Protein AF-A0A6A0H188-F1 (afdb_monomer_lite)

Structure (mmCIF, N/CA/C/O backbone):
data_AF-A0A6A0H188-F1
#
_entry.id   AF-A0A6A0H188-F1
#
loop_
_atom_site.group_PDB
_atom_site.id
_atom_site.type_symbol
_atom_site.label_atom_id
_atom_site.label_alt_id
_atom_site.label_comp_id
_atom_site.label_asym_id
_atom_site.label_entity_id
_atom_site.label_seq_id
_atom_site.pdbx_PDB_ins_code
_atom_site.Cartn_x
_atom_site.Cartn_y
_atom_site.Cartn_z
_atom_site.occupancy
_atom_site.B_iso_or_equiv
_atom_site.auth_seq_id
_atom_site.auth_comp_id
_atom_site.auth_asym_id
_atom_site.auth_atom_id
_atom_site.pdbx_PDB_model_num
ATOM 1 N N . MET A 1 1 ? 10.029 6.859 -14.073 1.00 52.19 1 MET A N 1
ATOM 2 C CA . MET A 1 1 ? 8.707 6.775 -13.417 1.00 52.19 1 MET A CA 1
ATOM 3 C C . MET A 1 1 ? 8.901 6.961 -11.925 1.00 52.19 1 MET A C 1
ATOM 5 O O . MET A 1 1 ? 9.721 6.252 -11.356 1.00 52.19 1 MET A O 1
ATOM 9 N N . SER A 1 2 ? 8.216 7.919 -11.303 1.00 72.25 2 SER A N 1
ATOM 10 C CA . SER A 1 2 ? 8.172 8.051 -9.844 1.00 72.25 2 SER A CA 1
ATOM 11 C C . SER A 1 2 ? 6.962 7.281 -9.308 1.00 72.25 2 SER A C 1
ATOM 13 O O . SER A 1 2 ? 5.828 7.544 -9.700 1.00 72.25 2 SER A O 1
ATOM 15 N N . GLY A 1 3 ? 7.205 6.299 -8.442 1.00 85.00 3 GLY A N 1
ATOM 16 C CA . GLY A 1 3 ? 6.160 5.666 -7.634 1.00 85.00 3 GLY A CA 1
ATOM 17 C C . GLY A 1 3 ? 5.985 6.407 -6.308 1.00 85.00 3 GLY A C 1
ATOM 18 O O . GLY A 1 3 ? 6.904 7.088 -5.854 1.00 85.00 3 GLY A O 1
ATOM 19 N N . HIS A 1 4 ? 4.821 6.269 -5.681 1.00 91.75 4 HIS A N 1
ATOM 20 C CA . HIS A 1 4 ? 4.542 6.792 -4.344 1.00 91.75 4 HIS A CA 1
ATOM 21 C C . HIS A 1 4 ? 3.684 5.784 -3.562 1.00 91.75 4 HIS A C 1
ATOM 23 O O . HIS A 1 4 ? 2.988 4.977 -4.183 1.00 91.75 4 HIS A O 1
ATOM 29 N N . PRO A 1 5 ? 3.748 5.777 -2.218 1.00 94.12 5 PRO A N 1
ATOM 30 C CA . PRO A 1 5 ? 2.883 4.928 -1.409 1.00 94.12 5 PRO A CA 1
ATOM 31 C C . PRO A 1 5 ? 1.424 5.381 -1.528 1.00 94.12 5 PRO A C 1
ATOM 33 O O . PRO A 1 5 ? 1.134 6.570 -1.407 1.00 94.12 5 PRO A O 1
ATOM 36 N N . VAL A 1 6 ? 0.518 4.422 -1.715 1.00 95.81 6 VAL A N 1
ATOM 37 C CA . VAL A 1 6 ? -0.933 4.641 -1.742 1.00 95.81 6 VAL A CA 1
ATOM 38 C C . VAL A 1 6 ? -1.532 3.956 -0.510 1.00 95.81 6 VAL A C 1
ATOM 40 O O . VAL A 1 6 ? -1.507 2.724 -0.439 1.00 95.81 6 VAL A O 1
ATOM 43 N N . PRO A 1 7 ? -2.005 4.708 0.498 1.00 95.75 7 PRO A N 1
ATOM 44 C CA . PRO A 1 7 ? -2.736 4.131 1.618 1.00 95.75 7 PRO A CA 1
ATOM 45 C C . PRO A 1 7 ? -4.066 3.562 1.117 1.00 95.75 7 PRO A C 1
ATOM 47 O O . PRO A 1 7 ? -4.867 4.298 0.560 1.00 95.75 7 PRO A O 1
ATOM 50 N N . ILE A 1 8 ? -4.284 2.261 1.308 1.00 96.75 8 ILE A N 1
ATOM 51 C CA . ILE A 1 8 ? -5.548 1.589 0.948 1.00 96.75 8 ILE A CA 1
ATOM 52 C C . ILE A 1 8 ? -6.339 1.138 2.175 1.00 96.75 8 ILE A C 1
ATOM 54 O O . ILE A 1 8 ? -7.518 0.855 2.072 1.00 96.75 8 ILE A O 1
ATOM 58 N N . VAL A 1 9 ? -5.706 1.076 3.347 1.00 96.50 9 VAL A N 1
ATOM 59 C CA . VAL A 1 9 ? -6.394 0.86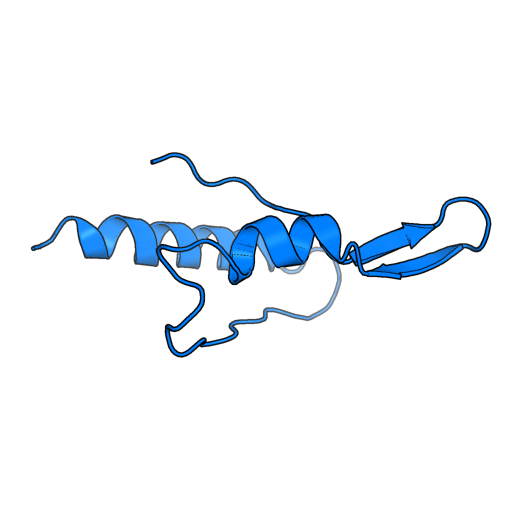4 4.623 1.00 96.50 9 VAL A CA 1
ATOM 60 C C . VAL A 1 9 ? -6.210 2.128 5.439 1.00 96.50 9 VAL A C 1
ATOM 62 O O . VAL A 1 9 ? -5.078 2.522 5.736 1.00 96.50 9 VAL A O 1
ATOM 65 N N . VAL A 1 10 ? -7.319 2.768 5.777 1.00 95.75 10 VAL A N 1
ATOM 66 C CA . VAL A 1 10 ? -7.358 4.041 6.492 1.00 95.75 10 VAL A CA 1
ATOM 67 C C . VAL A 1 10 ? -8.084 3.857 7.815 1.00 95.75 10 VAL A C 1
ATOM 69 O O . VAL A 1 10 ? -8.958 3.007 7.947 1.00 95.75 10 VAL A O 1
ATOM 72 N N . GLN A 1 11 ? -7.693 4.624 8.828 1.00 96.12 11 GLN A N 1
ATOM 73 C CA . GLN A 1 11 ? -8.413 4.631 10.094 1.00 96.12 11 GLN A CA 1
ATOM 74 C C . GLN A 1 11 ? -9.487 5.715 10.041 1.00 96.12 11 GLN A C 1
ATOM 76 O O . GLN A 1 11 ? -9.164 6.898 9.886 1.00 96.12 11 GLN A O 1
ATOM 81 N N . ASN A 1 12 ? -10.745 5.320 10.207 1.00 94.31 12 ASN A N 1
ATOM 82 C CA . ASN A 1 12 ? -11.843 6.254 10.379 1.00 94.31 12 ASN A CA 1
ATOM 83 C C . ASN A 1 12 ? -11.623 7.044 11.679 1.00 94.31 12 ASN A C 1
ATOM 85 O O . ASN A 1 12 ? -11.402 6.478 12.750 1.00 94.31 12 ASN A O 1
ATOM 89 N N . LYS A 1 13 ? -11.640 8.377 11.593 1.00 92.75 13 LYS A N 1
ATOM 90 C CA . LYS A 1 13 ? -11.327 9.250 12.736 1.00 92.75 13 LYS A CA 1
ATOM 91 C C . LYS A 1 13 ? -12.426 9.267 13.798 1.00 92.75 13 LYS A C 1
ATOM 93 O O . LYS A 1 13 ? -12.125 9.546 14.957 1.00 92.75 13 LYS A O 1
ATOM 98 N N . GLU A 1 14 ? -13.666 8.993 13.408 1.00 94.62 14 GLU A N 1
ATOM 99 C CA . GLU A 1 14 ? -14.836 9.031 14.283 1.00 94.62 14 GLU A CA 1
ATOM 100 C C . GLU A 1 14 ? -15.054 7.677 14.955 1.00 94.62 14 GLU A C 1
ATOM 102 O O . GLU A 1 14 ? -15.090 7.591 16.183 1.00 94.62 14 GLU A O 1
ATOM 107 N N . THR A 1 15 ? -15.126 6.608 14.162 1.00 95.00 15 THR A N 1
ATOM 108 C CA . THR A 1 15 ? -15.399 5.251 14.663 1.00 95.00 15 THR A CA 1
ATOM 109 C C . THR A 1 15 ? -14.144 4.555 15.190 1.00 95.00 15 THR A C 1
ATOM 111 O O . THR A 1 15 ? -14.247 3.605 15.963 1.00 95.00 15 THR A O 1
ATOM 114 N N . ARG A 1 16 ? -12.946 5.043 14.820 1.00 93.25 16 ARG A N 1
ATOM 115 C CA . ARG A 1 16 ? -11.629 4.410 15.053 1.00 93.25 16 ARG A CA 1
ATOM 116 C C . ARG A 1 16 ? -11.450 3.055 14.369 1.00 93.25 16 ARG A C 1
ATOM 118 O O . ARG A 1 16 ? -10.418 2.414 14.585 1.00 93.25 16 ARG A O 1
ATOM 125 N N . GLU A 1 17 ? -12.411 2.644 13.550 1.00 96.50 17 GLU A N 1
ATOM 126 C CA . GLU A 1 17 ? -12.361 1.411 12.775 1.00 96.50 17 GLU A CA 1
ATOM 127 C C . GLU A 1 17 ? -11.422 1.558 11.574 1.00 96.50 17 GLU A C 1
ATOM 129 O O . GLU A 1 17 ? -11.109 2.665 11.127 1.00 96.50 17 GLU A O 1
ATOM 134 N N . PHE A 1 18 ? -10.930 0.426 11.075 1.00 96.88 18 PHE A N 1
ATOM 135 C CA . PHE A 1 18 ? -10.156 0.390 9.841 1.00 96.88 18 PHE A CA 1
ATOM 136 C C . PHE A 1 18 ? -11.095 0.166 8.663 1.00 96.88 18 PHE A C 1
ATOM 138 O O . PHE A 1 18 ? -11.866 -0.790 8.658 1.00 96.88 18 PHE A O 1
ATOM 145 N N . GLU A 1 19 ? -10.975 1.019 7.655 1.00 97.12 19 GLU A N 1
ATOM 146 C CA . GLU A 1 19 ? -11.774 0.981 6.438 1.00 97.12 19 GLU A CA 1
ATOM 147 C C . GLU A 1 19 ? -10.871 0.797 5.219 1.00 97.12 19 GLU A C 1
ATOM 149 O O . GLU A 1 19 ? -9.708 1.220 5.202 1.00 97.12 19 GLU A O 1
ATOM 154 N N . LEU A 1 20 ? -11.417 0.139 4.200 1.00 97.12 20 LEU A N 1
ATOM 155 C CA . LEU A 1 20 ? -10.778 -0.014 2.902 1.00 97.12 20 LEU A CA 1
ATOM 156 C C . LEU A 1 20 ? -11.110 1.204 2.037 1.00 97.12 20 LEU A C 1
ATOM 158 O O . LEU A 1 20 ? -12.276 1.493 1.786 1.00 97.12 20 LEU A O 1
ATOM 162 N N . ASP A 1 21 ? -10.082 1.875 1.532 1.00 97.19 21 ASP A N 1
ATOM 163 C CA . ASP A 1 21 ? -10.222 2.861 0.466 1.00 97.19 21 ASP A CA 1
ATOM 164 C C . ASP A 1 21 ? -10.288 2.125 -0.882 1.00 97.19 21 ASP A C 1
ATOM 166 O O . ASP A 1 21 ? -9.272 1.829 -1.524 1.00 97.19 21 ASP A O 1
ATOM 170 N N . GLU A 1 22 ? -11.509 1.749 -1.271 1.00 97.00 22 GLU A N 1
ATOM 171 C CA . GLU A 1 22 ? -11.761 1.016 -2.513 1.00 97.00 22 GLU A CA 1
ATOM 172 C C . GLU A 1 22 ? -11.352 1.819 -3.750 1.00 97.00 22 GLU A C 1
ATOM 174 O O . GLU A 1 22 ? -10.796 1.249 -4.689 1.00 97.00 22 GLU A O 1
ATOM 179 N N . GLU A 1 23 ? -11.570 3.135 -3.753 1.00 97.19 23 GLU A N 1
ATOM 180 C CA . GLU A 1 23 ? -11.222 4.003 -4.880 1.00 97.19 23 GLU A CA 1
ATOM 181 C C . GLU A 1 23 ? -9.702 4.064 -5.077 1.00 97.19 23 GLU A C 1
ATOM 183 O O . GLU A 1 23 ? -9.208 3.870 -6.194 1.00 97.19 23 GLU A O 1
ATOM 188 N N . ALA A 1 24 ? -8.938 4.228 -3.992 1.00 97.12 24 ALA A N 1
ATOM 189 C CA . ALA A 1 24 ? -7.479 4.195 -4.045 1.00 97.12 24 ALA A CA 1
ATOM 190 C C . ALA A 1 24 ? -6.951 2.838 -4.533 1.00 97.12 24 ALA A C 1
ATOM 192 O O . ALA A 1 24 ? -6.044 2.785 -5.371 1.00 97.12 24 ALA A O 1
ATOM 193 N N . LEU A 1 25 ? -7.528 1.730 -4.055 1.00 96.44 25 LEU A N 1
ATOM 194 C CA . LEU A 1 25 ? -7.118 0.389 -4.473 1.00 96.44 25 LEU A CA 1
ATOM 195 C C . LEU A 1 25 ? -7.433 0.125 -5.954 1.00 96.44 25 LEU A C 1
ATOM 197 O O . LEU A 1 25 ? -6.571 -0.364 -6.695 1.00 96.44 25 LEU A O 1
ATOM 201 N N . ARG A 1 26 ? -8.640 0.489 -6.409 1.00 96.56 26 ARG A N 1
ATOM 202 C CA . ARG A 1 26 ? -9.065 0.375 -7.815 1.00 96.56 26 ARG A CA 1
ATOM 203 C C . ARG A 1 26 ? -8.161 1.197 -8.731 1.00 96.56 26 ARG A C 1
ATOM 205 O O . ARG A 1 26 ? -7.728 0.683 -9.762 1.00 96.56 26 ARG A O 1
ATOM 212 N N . GLY A 1 27 ? -7.800 2.416 -8.325 1.00 95.50 27 GLY A N 1
ATOM 213 C CA . GLY A 1 27 ? -6.896 3.297 -9.069 1.00 95.50 27 GLY A CA 1
ATOM 214 C C . GLY A 1 27 ? -5.483 2.736 -9.278 1.00 95.50 27 GLY A C 1
ATOM 215 O O . GLY A 1 27 ? -4.777 3.181 -10.183 1.00 95.50 27 GLY A O 1
ATOM 216 N N . VAL A 1 28 ? -5.064 1.740 -8.488 1.00 94.31 28 VAL A N 1
ATOM 217 C CA . VAL A 1 28 ? -3.774 1.052 -8.652 1.00 94.31 28 VAL A CA 1
ATOM 218 C C . VAL A 1 28 ? -3.923 -0.243 -9.448 1.00 94.31 28 VAL A C 1
ATOM 220 O O . VAL A 1 28 ? -3.184 -0.435 -10.421 1.00 94.31 28 VAL A O 1
ATOM 223 N N . LEU A 1 29 ? -4.846 -1.120 -9.034 1.00 95.75 29 LEU A N 1
ATOM 224 C CA . LEU A 1 29 ? -4.945 -2.495 -9.537 1.00 95.75 29 LEU A CA 1
ATOM 225 C C . LEU A 1 29 ? -5.763 -2.635 -10.822 1.00 95.75 29 LEU A C 1
ATOM 227 O O . LEU A 1 29 ? -5.472 -3.536 -11.595 1.00 95.75 29 LEU A O 1
ATOM 231 N N . LEU A 1 30 ? -6.743 -1.764 -11.083 1.00 95.88 30 LEU A N 1
ATOM 232 C CA . LEU A 1 30 ? -7.631 -1.871 -12.253 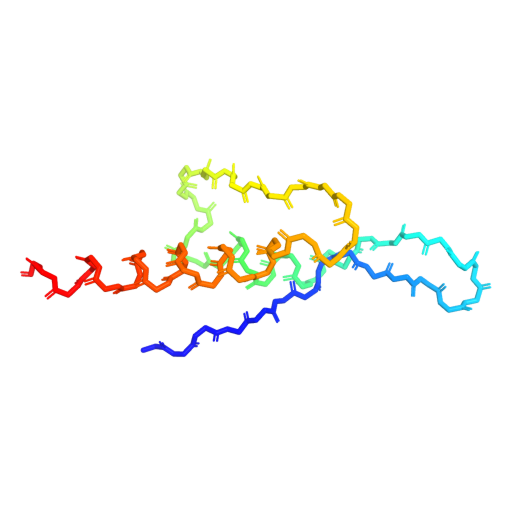1.00 95.88 30 LEU A CA 1
ATOM 233 C C . LEU A 1 30 ? -7.221 -0.963 -13.417 1.00 95.88 30 LEU A C 1
ATOM 235 O O . LEU A 1 30 ? -8.012 -0.714 -14.327 1.00 95.88 30 LEU A O 1
ATOM 239 N N . ARG A 1 31 ? -5.992 -0.438 -13.406 1.00 94.88 31 ARG A N 1
ATOM 240 C CA . ARG A 1 31 ? -5.506 0.374 -14.525 1.00 94.88 31 ARG A CA 1
ATOM 241 C C . ARG A 1 31 ? -5.375 -0.482 -15.791 1.00 94.88 31 ARG A C 1
ATOM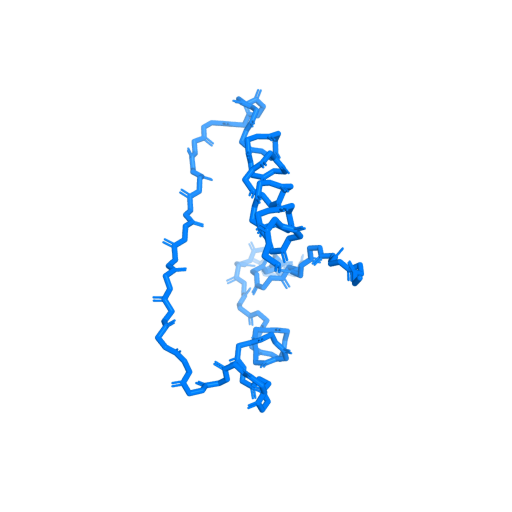 243 O O . ARG A 1 31 ? -4.923 -1.626 -15.677 1.00 94.88 31 ARG A O 1
ATOM 250 N N . PRO A 1 32 ? -5.691 0.055 -16.986 1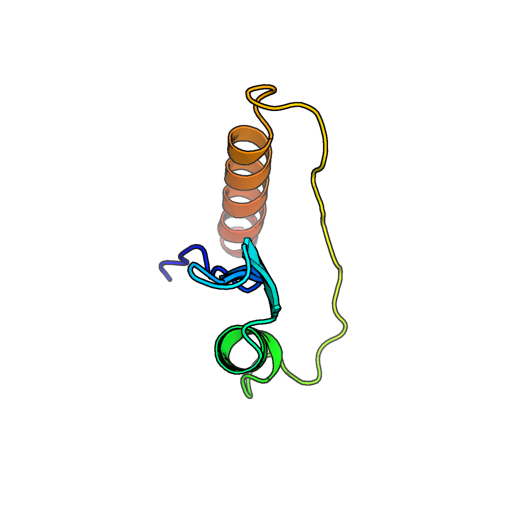.00 95.62 32 PRO A N 1
ATOM 251 C CA . PRO A 1 32 ? -5.685 -0.717 -18.231 1.00 95.62 32 PRO A CA 1
ATOM 252 C C . PRO A 1 32 ? -4.367 -1.450 -18.514 1.00 95.62 32 PRO A C 1
ATOM 254 O O . PRO A 1 32 ? -4.361 -2.509 -19.129 1.00 95.62 32 PRO A O 1
ATOM 257 N N . GLU A 1 33 ? -3.234 -0.922 -18.048 1.00 94.00 33 GLU A N 1
ATOM 258 C CA . GLU A 1 33 ? -1.916 -1.504 -18.308 1.00 94.00 33 GLU A CA 1
ATOM 259 C C . GLU A 1 33 ? -1.600 -2.728 -17.432 1.00 94.00 33 GLU A C 1
ATOM 261 O O . GLU A 1 33 ? -0.621 -3.435 -17.704 1.00 94.00 33 GLU A O 1
ATOM 266 N N . VAL A 1 34 ? -2.358 -2.965 -16.353 1.00 93.94 34 VAL A N 1
ATOM 267 C CA . VAL A 1 34 ? -2.071 -4.017 -15.357 1.00 93.94 34 VAL A CA 1
ATOM 268 C C . VAL A 1 34 ? -3.282 -4.831 -14.892 1.00 93.94 34 VAL A C 1
ATOM 270 O O . VAL A 1 34 ? -3.062 -5.884 -14.304 1.00 93.94 34 VAL A O 1
ATOM 273 N N . GLY A 1 35 ? -4.517 -4.400 -15.170 1.00 95.38 35 GLY A N 1
ATOM 274 C CA . GLY A 1 35 ? -5.744 -4.982 -14.605 1.00 95.38 35 GLY A CA 1
ATOM 275 C C . GLY A 1 35 ? -5.954 -6.473 -14.867 1.00 95.38 35 GLY A C 1
ATOM 276 O O . GLY A 1 35 ? -6.441 -7.179 -13.990 1.00 95.38 35 GLY A O 1
ATOM 277 N N . ASP A 1 36 ? -5.515 -6.964 -16.026 1.00 96.44 36 ASP A N 1
ATOM 278 C CA . ASP A 1 36 ? -5.671 -8.373 -16.417 1.00 96.44 36 ASP A CA 1
ATOM 279 C C . ASP A 1 36 ? -4.414 -9.223 -16.160 1.00 96.44 36 ASP A C 1
ATOM 281 O O . ASP A 1 36 ? -4.330 -10.380 -16.577 1.00 96.44 36 ASP A O 1
ATOM 285 N N . LYS A 1 37 ? -3.390 -8.659 -15.509 1.00 96.12 37 LYS A N 1
ATOM 286 C CA . LYS A 1 37 ? -2.135 -9.373 -15.245 1.00 96.12 37 LYS A CA 1
ATOM 287 C C . LYS A 1 37 ? -2.231 -10.184 -13.948 1.00 96.12 37 LYS A C 1
ATOM 289 O O . LYS A 1 37 ? -2.827 -9.717 -12.978 1.00 96.12 37 LYS A O 1
ATOM 294 N N . PRO A 1 38 ? -1.597 -11.370 -13.876 1.00 95.38 38 PRO A N 1
ATOM 295 C CA . PRO A 1 38 ? -1.495 -12.108 -12.622 1.00 95.38 38 PRO A CA 1
ATOM 296 C C . PRO A 1 38 ? -0.772 -11.270 -11.559 1.00 95.38 38 PRO A C 1
ATOM 298 O O . PRO A 1 38 ? 0.221 -10.597 -11.844 1.00 95.38 38 PRO A O 1
ATOM 301 N N . VAL A 1 39 ? -1.266 -11.334 -10.323 1.00 94.56 39 VAL A N 1
ATOM 302 C CA . VAL A 1 39 ? -0.782 -10.518 -9.203 1.00 94.56 39 VAL A CA 1
ATOM 303 C C . VAL A 1 39 ? -0.002 -11.383 -8.214 1.00 94.56 39 VAL A C 1
ATOM 305 O O . VAL A 1 39 ? -0.476 -12.431 -7.782 1.00 94.56 39 VAL A O 1
ATOM 308 N N . CYS A 1 40 ? 1.179 -10.912 -7.809 1.00 94.19 40 CYS A N 1
ATOM 309 C CA . CYS A 1 40 ? 1.926 -11.440 -6.669 1.00 94.19 40 CYS A CA 1
ATOM 310 C C . CYS A 1 40 ? 1.844 -10.439 -5.511 1.00 94.19 40 CYS A C 1
ATOM 312 O O . CYS A 1 40 ? 2.206 -9.272 -5.672 1.00 94.19 40 CYS A O 1
ATOM 314 N N . VAL A 1 41 ? 1.371 -10.886 -4.346 1.00 94.31 41 VAL A N 1
ATOM 315 C CA . VAL A 1 41 ? 1.262 -10.047 -3.147 1.00 94.31 41 VAL A CA 1
ATOM 316 C C . VAL A 1 41 ? 2.465 -10.295 -2.244 1.00 94.31 41 VAL A C 1
ATOM 318 O O . VAL A 1 41 ? 2.655 -11.398 -1.737 1.00 94.31 41 VAL A O 1
ATOM 321 N N . VAL A 1 42 ? 3.260 -9.251 -2.009 1.00 93.94 42 VAL A N 1
ATOM 322 C CA . VAL A 1 42 ? 4.393 -9.274 -1.076 1.00 93.94 42 VAL A CA 1
ATOM 323 C C . VAL A 1 42 ? 4.047 -8.415 0.135 1.00 93.94 42 VAL A C 1
ATOM 325 O O . VAL A 1 42 ? 3.820 -7.214 0.001 1.00 93.94 42 VAL A O 1
ATOM 328 N N . ALA A 1 43 ? 4.023 -9.020 1.322 1.00 94.38 43 ALA A N 1
ATOM 329 C CA . ALA A 1 43 ? 3.699 -8.339 2.572 1.00 94.38 43 ALA A CA 1
ATOM 330 C C . ALA A 1 43 ? 4.816 -8.516 3.610 1.00 94.38 43 ALA A C 1
ATOM 332 O O . ALA A 1 43 ? 5.383 -9.597 3.756 1.00 94.38 43 ALA A O 1
ATOM 333 N N . VAL A 1 44 ? 5.110 -7.450 4.360 1.00 94.62 44 VAL A N 1
ATOM 334 C CA . VAL A 1 44 ? 6.070 -7.459 5.474 1.00 94.62 44 VAL A CA 1
ATOM 335 C C . VAL A 1 44 ? 5.346 -7.009 6.742 1.00 94.62 44 VAL A C 1
ATOM 337 O O . VAL A 1 44 ? 4.967 -5.844 6.866 1.00 94.62 44 VAL A O 1
ATOM 340 N N . ALA A 1 45 ? 5.175 -7.921 7.698 1.00 93.94 45 ALA A N 1
ATOM 341 C CA . ALA A 1 45 ? 4.497 -7.681 8.974 1.00 93.94 45 ALA A CA 1
ATOM 342 C C . ALA A 1 45 ? 5.441 -7.903 10.171 1.00 93.94 45 ALA A C 1
ATOM 344 O O . ALA A 1 45 ? 6.501 -8.510 10.037 1.00 93.94 45 ALA A O 1
ATOM 345 N N . GLY A 1 46 ? 5.084 -7.370 11.344 1.00 94.12 46 GLY A N 1
ATOM 346 C CA . GLY A 1 46 ? 5.865 -7.513 12.581 1.00 94.12 46 GLY A CA 1
ATOM 347 C C . GLY A 1 46 ? 5.857 -6.266 13.472 1.00 94.12 46 GLY A C 1
ATOM 348 O O . GLY A 1 46 ? 5.280 -5.233 13.118 1.00 94.12 46 GLY A O 1
ATOM 349 N N . ALA A 1 47 ? 6.538 -6.345 14.619 1.00 95.56 47 ALA A N 1
ATOM 350 C CA . ALA A 1 47 ? 6.531 -5.321 15.672 1.00 95.56 47 ALA A CA 1
ATOM 351 C C . ALA A 1 47 ? 6.920 -3.907 15.191 1.00 95.56 47 ALA A C 1
ATOM 353 O O . ALA A 1 47 ? 7.627 -3.732 14.198 1.00 95.56 47 ALA A O 1
ATOM 354 N N . PHE A 1 48 ? 6.443 -2.863 15.872 1.00 93.06 48 PHE A N 1
ATOM 355 C CA . PHE A 1 48 ? 6.739 -1.471 15.510 1.00 93.06 48 PHE A CA 1
ATOM 356 C C . PHE A 1 48 ? 8.249 -1.169 15.625 1.00 93.06 48 PHE A C 1
ATOM 358 O O . PHE A 1 48 ? 8.917 -1.665 16.524 1.00 93.06 48 PHE A O 1
ATOM 365 N N . ARG A 1 49 ? 8.794 -0.362 14.698 1.00 91.88 49 ARG A N 1
ATOM 366 C CA . ARG A 1 49 ? 10.225 0.035 14.613 1.00 91.88 49 ARG A CA 1
ATOM 367 C C . ARG A 1 49 ? 11.257 -1.079 14.356 1.00 91.88 49 ARG A C 1
ATOM 369 O O . ARG A 1 49 ? 12.440 -0.859 14.570 1.00 91.88 49 ARG A O 1
ATOM 376 N N . THR A 1 50 ? 10.861 -2.210 13.774 1.00 95.25 50 THR A N 1
ATOM 377 C CA . THR A 1 50 ? 11.787 -3.289 13.359 1.00 95.25 50 THR A CA 1
ATOM 378 C C . THR A 1 50 ? 12.323 -3.173 11.921 1.00 95.25 50 THR A C 1
ATOM 380 O O . THR A 1 50 ? 12.778 -4.153 11.345 1.00 95.25 50 THR A O 1
ATOM 383 N N . GLY A 1 51 ? 12.246 -1.996 11.291 1.00 95.81 51 GLY A N 1
ATOM 384 C CA . GLY A 1 51 ? 12.807 -1.787 9.944 1.00 95.81 51 GLY A CA 1
ATOM 385 C C . GLY A 1 51 ? 11.957 -2.302 8.770 1.00 95.81 51 GLY A C 1
ATOM 386 O O . GLY A 1 51 ? 12.437 -2.344 7.643 1.00 95.81 51 GLY A O 1
ATOM 387 N N . LYS A 1 52 ? 10.677 -2.632 8.982 1.00 97.19 52 LYS A N 1
ATOM 388 C CA . LYS A 1 52 ? 9.773 -3.117 7.913 1.00 97.19 52 LYS A CA 1
ATOM 389 C C . LYS A 1 52 ? 9.713 -2.195 6.685 1.00 97.19 52 LYS A C 1
ATOM 391 O O . LYS A 1 52 ? 9.913 -2.651 5.565 1.00 97.19 52 LYS A O 1
ATOM 396 N N . SER A 1 53 ? 9.503 -0.890 6.886 1.00 94.25 53 SER A N 1
ATOM 397 C CA . SER A 1 53 ? 9.475 0.091 5.788 1.00 94.25 53 SER A CA 1
ATOM 398 C C . SER A 1 53 ? 10.830 0.226 5.087 1.00 94.25 53 SER A C 1
ATOM 400 O O . SER A 1 53 ? 10.876 0.473 3.887 1.00 94.25 53 SER A O 1
ATOM 402 N N . PHE A 1 54 ? 11.936 0.035 5.815 1.00 95.38 54 PHE A N 1
ATOM 403 C CA . PHE A 1 54 ? 13.276 0.038 5.228 1.00 95.38 54 PHE A CA 1
ATOM 404 C C . PHE A 1 54 ? 13.454 -1.136 4.256 1.00 95.38 54 PHE A C 1
ATOM 406 O O . PHE A 1 54 ? 13.880 -0.923 3.123 1.00 95.38 54 PHE A O 1
ATOM 413 N N . LEU A 1 55 ? 13.051 -2.346 4.662 1.00 95.19 55 LEU A N 1
ATOM 414 C CA . LEU A 1 55 ? 13.093 -3.529 3.800 1.00 95.19 55 LEU A CA 1
ATOM 415 C C . LEU A 1 55 ? 12.201 -3.368 2.559 1.00 95.19 55 LEU A C 1
ATOM 417 O O . LEU A 1 55 ? 12.653 -3.624 1.447 1.00 95.19 55 LEU A O 1
ATOM 421 N N . LEU A 1 56 ? 10.963 -2.886 2.722 1.00 94.50 56 LEU A N 1
ATOM 422 C CA . LEU A 1 56 ? 10.060 -2.632 1.590 1.00 94.50 56 LEU A CA 1
ATOM 423 C C . LEU A 1 56 ? 10.646 -1.618 0.597 1.00 94.50 56 LEU A C 1
ATOM 425 O O . LEU A 1 56 ? 10.611 -1.848 -0.610 1.00 94.50 56 LEU A O 1
ATOM 429 N N . ASN A 1 57 ? 11.257 -0.535 1.088 1.00 92.44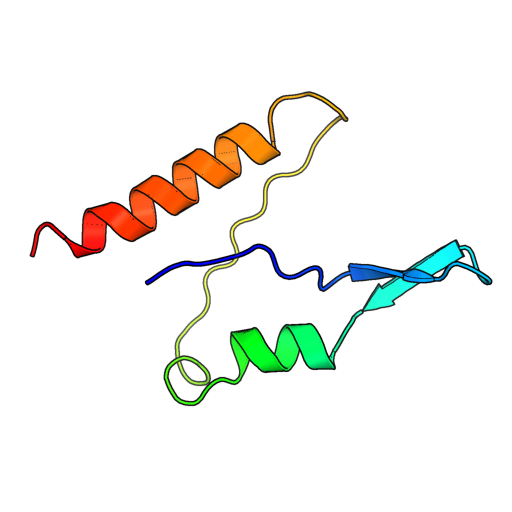 57 ASN A N 1
ATOM 430 C CA . ASN A 1 57 ? 11.935 0.438 0.228 1.00 92.44 57 ASN A CA 1
ATOM 431 C C . ASN A 1 57 ? 13.104 -0.186 -0.552 1.00 92.44 57 ASN A C 1
ATOM 433 O O . ASN A 1 57 ? 13.373 0.229 -1.679 1.00 92.44 57 ASN A O 1
ATOM 437 N N . PHE A 1 58 ? 13.803 -1.166 0.025 1.00 92.69 58 PHE A N 1
ATOM 438 C CA . PHE A 1 58 ? 14.859 -1.901 -0.672 1.00 92.69 58 PHE A CA 1
ATOM 439 C C . PHE A 1 58 ? 14.293 -2.781 -1.797 1.00 92.69 58 PHE A C 1
ATOM 441 O O . PHE A 1 58 ? 14.796 -2.727 -2.917 1.00 92.69 58 PHE A O 1
ATOM 448 N N . LEU A 1 59 ? 13.203 -3.511 -1.536 1.00 92.81 59 LEU A N 1
ATOM 449 C CA . LEU A 1 59 ? 12.527 -4.342 -2.540 1.00 92.81 59 LEU A CA 1
ATOM 450 C C . LEU A 1 59 ? 12.005 -3.516 -3.725 1.00 92.81 59 LEU A C 1
ATOM 452 O O . LEU A 1 59 ? 12.208 -3.897 -4.873 1.00 92.81 59 LEU A O 1
ATOM 456 N N . VAL A 1 60 ? 11.402 -2.349 -3.473 1.00 90.31 60 VAL A N 1
ATOM 457 C CA . VAL A 1 60 ? 10.940 -1.455 -4.551 1.00 90.31 60 VAL A CA 1
ATOM 458 C C . VAL A 1 60 ? 12.111 -0.985 -5.418 1.00 90.31 60 VAL A C 1
ATOM 460 O O . VAL A 1 60 ? 12.009 -1.004 -6.643 1.00 90.31 60 VAL A O 1
ATOM 463 N N . LYS A 1 61 ? 13.241 -0.597 -4.808 1.00 89.94 61 LYS A N 1
ATOM 464 C CA . LYS A 1 61 ? 14.449 -0.205 -5.555 1.00 89.94 61 LYS A CA 1
ATOM 465 C C . LYS A 1 61 ? 14.972 -1.345 -6.422 1.00 89.94 61 LYS A C 1
ATOM 467 O O . LYS A 1 61 ? 15.355 -1.094 -7.560 1.00 89.94 61 LYS A O 1
ATOM 472 N N . TYR A 1 62 ? 14.970 -2.568 -5.898 1.00 90.50 62 TYR A N 1
ATOM 473 C CA . TYR A 1 62 ? 15.357 -3.756 -6.650 1.00 90.50 62 TYR A CA 1
ATOM 474 C C . TYR A 1 62 ? 14.457 -3.949 -7.882 1.00 90.50 62 TYR A C 1
ATOM 476 O O . TYR A 1 62 ? 14.954 -3.931 -9.004 1.00 90.50 62 TYR A O 1
ATOM 484 N N . CYS A 1 63 ? 13.133 -3.985 -7.700 1.00 88.19 63 CYS A N 1
ATOM 485 C CA . CYS A 1 63 ? 12.177 -4.177 -8.797 1.00 88.19 63 CYS A CA 1
ATOM 486 C C . CYS A 1 63 ? 12.238 -3.078 -9.871 1.00 88.19 63 CYS A C 1
ATOM 488 O O . CYS A 1 63 ? 12.042 -3.359 -11.048 1.00 88.19 63 CYS A O 1
ATOM 490 N N . VAL A 1 64 ? 12.495 -1.823 -9.487 1.00 84.88 64 VAL A N 1
ATOM 491 C CA . VAL A 1 64 ? 12.612 -0.708 -10.444 1.00 84.88 64 VAL A CA 1
ATOM 492 C C . VAL A 1 64 ? 13.938 -0.753 -11.211 1.00 84.88 64 VAL A C 1
ATOM 494 O O . VAL A 1 64 ? 13.972 -0.385 -12.385 1.00 84.88 64 VAL A O 1
ATOM 497 N N . ASN A 1 65 ? 15.026 -1.183 -10.569 1.00 77.19 65 ASN A N 1
ATOM 498 C CA . ASN A 1 65 ? 16.353 -1.204 -11.186 1.00 77.19 65 ASN A CA 1
ATOM 499 C C . ASN A 1 65 ? 16.577 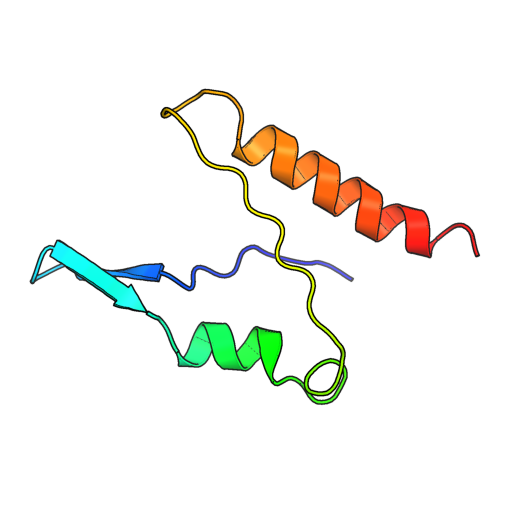-2.420 -12.095 1.00 77.19 65 ASN A C 1
ATOM 501 O O . ASN A 1 65 ? 17.251 -2.275 -13.109 1.00 77.19 65 ASN A O 1
ATOM 505 N N . GLU A 1 66 ? 15.993 -3.579 -11.786 1.00 59.16 66 GLU A N 1
ATOM 506 C CA . GLU A 1 66 ? 16.074 -4.775 -12.645 1.00 59.16 66 GLU A CA 1
ATOM 507 C C . GLU A 1 66 ? 15.460 -4.531 -14.038 1.00 59.16 66 GLU A C 1
ATOM 509 O O . GLU A 1 66 ? 15.959 -5.031 -15.041 1.00 59.16 66 GLU A O 1
ATOM 514 N N . VAL A 1 67 ? 14.455 -3.651 -14.145 1.00 55.66 67 VAL A N 1
ATOM 515 C CA . VAL A 1 67 ? 13.848 -3.253 -15.434 1.00 55.66 67 VAL A CA 1
ATOM 516 C C . VAL A 1 67 ? 14.812 -2.439 -16.321 1.00 55.66 67 VAL A C 1
ATOM 518 O O . VAL A 1 67 ? 14.543 -2.245 -17.500 1.00 55.66 67 VAL A O 1
ATOM 521 N N . ARG A 1 68 ? 15.948 -1.962 -15.791 1.00 51.28 68 ARG A N 1
ATOM 522 C CA . ARG A 1 68 ? 16.967 -1.207 -16.548 1.00 51.28 68 ARG A CA 1
ATOM 523 C C . ARG A 1 68 ? 18.131 -2.052 -17.073 1.00 51.28 68 ARG A C 1
ATOM 525 O O . ARG A 1 68 ? 19.003 -1.488 -17.728 1.00 51.28 68 ARG A O 1
ATOM 532 N N . LEU A 1 69 ? 18.185 -3.347 -16.763 1.00 46.72 69 LEU A N 1
ATOM 533 C CA . LEU A 1 69 ? 19.268 -4.243 -17.192 1.00 46.72 69 LEU A CA 1
ATOM 534 C C . LEU A 1 69 ? 18.919 -5.079 -18.442 1.00 46.72 69 LEU A C 1
ATOM 536 O O . LEU A 1 69 ? 19.671 -5.988 -18.789 1.00 46.72 69 LEU A O 1
ATOM 540 N N . GLN A 1 70 ? 17.823 -4.751 -19.134 1.00 40.91 70 GLN A N 1
ATOM 541 C CA . GLN A 1 70 ? 17.482 -5.246 -20.476 1.00 40.91 70 GLN A CA 1
ATOM 542 C C . GLN A 1 70 ? 17.351 -4.080 -21.453 1.00 40.91 70 GLN A C 1
ATOM 544 O O . GLN A 1 70 ? 17.606 -4.311 -22.654 1.00 40.91 70 GLN A O 1
#

Secondary structure (DSSP, 8-state):
--------EEE-TTT--EEE-HHHHHHHHS-TTTTTS---------STTSSHHHHHHHHHHHHHHHTT--

Organism: Hyalella azteca (NCBI:txid294128)

Foldseek 3Di:
DDDDDQDQWDQDPPVRDIDGPPVSVCVPQVPPVHVPPDDDDDDDDDDPPPCSVVVVVVVVVVVVVVVVPD

Sequence (70 aa):
MSGHPVPIVVQNKETREFELDEEALRGVLLRPEVGDKPVCVVAVAGAFRTGKSFLLNFLVKYCVNEVRLQ

InterPro domains:
  IPR015894 Guanylate-binding protein, N-terminal [PF02263] (17-61)
  IPR027417 P-loop containing nucleoside triphosphate hydrolase [G3DSA:3.40.50.300] (3-69)
  IPR027417 P-loop containing nucleoside triphosphate hydrolase [SSF52540] (3-61)
  IPR030386 GB1/RHD3-type guanine nucleotide-binding (G) domain [PS51715] (36-70)

pLDDT: mean 90.13, std 12.78, range [40.91, 97.19]

Radius of gyration: 15.07 Å; chains: 1; bounding box: 35×21×36 Å